Protein AF-A0A193SN94-F1 (afdb_monomer_lite)

Organism: NCBI:txid1583341

Sequence (59 aa):
MLFISSPSLNTARNSPASRVALLVCKVFGMQEELGYYRAHLPLDAEPAYSEWLQRVSQS

Radius of gyration: 12.87 Å; chains: 1; bounding box: 41×27×23 Å

Foldseek 3Di:
DDPPPDDPPQCVCLDPVVVVVLLVCLVVVVLVVLVVCLVPPDPPHDPVSNVVSVVSSPD

Secondary structure (DSSP, 8-state):
-----PPPHHHHHTSHHHHHHHHHHHHTT-HHHHHHHHHT--TT--HHHHHHHHHHH--

Structure (mmCIF, N/CA/C/O backbone):
data_AF-A0A193SN94-F1
#
_entry.id   AF-A0A193SN94-F1
#
loop_
_atom_site.group_PDB
_atom_site.id
_atom_site.type_symbol
_atom_site.label_atom_id
_atom_site.label_alt_id
_atom_site.label_comp_id
_atom_site.label_asym_id
_atom_site.label_entity_id
_atom_site.label_seq_id
_atom_site.pdbx_PDB_ins_code
_atom_site.Cartn_x
_atom_site.Cartn_y
_atom_site.Cartn_z
_atom_site.occupancy
_atom_site.B_iso_or_equiv
_atom_site.auth_seq_id
_atom_site.auth_comp_id
_atom_site.auth_asym_id
_atom_site.auth_atom_id
_atom_site.pdbx_PDB_model_num
ATOM 1 N N . MET A 1 1 ? 30.068 -18.339 -8.396 1.00 35.69 1 MET A N 1
ATOM 2 C CA . MET A 1 1 ? 29.639 -17.166 -7.606 1.00 35.69 1 MET A CA 1
ATOM 3 C C . MET A 1 1 ? 28.233 -16.819 -8.077 1.00 35.69 1 MET A C 1
ATOM 5 O O . MET A 1 1 ? 28.086 -16.400 -9.216 1.00 35.69 1 MET A O 1
ATOM 9 N N . LEU A 1 2 ? 27.197 -17.144 -7.299 1.00 48.28 2 LEU A N 1
ATOM 10 C CA . LEU A 1 2 ? 25.811 -16.816 -7.653 1.00 48.28 2 LEU A CA 1
ATOM 11 C C . LEU A 1 2 ? 25.563 -15.364 -7.239 1.00 48.28 2 LEU A C 1
ATOM 13 O O . LEU A 1 2 ? 25.490 -15.067 -6.050 1.00 48.28 2 LEU A O 1
ATOM 17 N N . PHE A 1 3 ? 25.491 -14.463 -8.217 1.00 45.81 3 PHE A N 1
ATOM 18 C CA . PHE A 1 3 ? 25.028 -13.098 -7.997 1.00 45.81 3 PHE A CA 1
ATOM 19 C C . PHE A 1 3 ? 23.525 -13.168 -7.748 1.00 45.81 3 PHE A C 1
ATOM 21 O O . PHE A 1 3 ? 22.729 -13.220 -8.682 1.00 45.81 3 PHE A O 1
ATOM 28 N N . ILE A 1 4 ? 23.131 -13.243 -6.479 1.00 50.41 4 ILE A N 1
ATOM 29 C CA . ILE A 1 4 ? 21.743 -12.997 -6.108 1.00 50.41 4 ILE A CA 1
ATOM 30 C C . ILE A 1 4 ? 21.566 -11.494 -6.289 1.00 50.41 4 ILE A C 1
ATOM 32 O O . ILE A 1 4 ? 21.993 -10.713 -5.441 1.00 50.41 4 ILE A O 1
ATOM 36 N N . SER A 1 5 ? 21.040 -11.082 -7.443 1.00 50.34 5 SER A N 1
ATOM 37 C CA . SER A 1 5 ? 20.589 -9.711 -7.652 1.00 50.34 5 SER A CA 1
ATOM 38 C C . SER A 1 5 ? 19.595 -9.408 -6.542 1.00 50.34 5 SER A C 1
ATOM 40 O O . SER A 1 5 ? 18.483 -9.937 -6.557 1.00 50.34 5 SER A O 1
ATOM 42 N N . SER A 1 6 ? 20.018 -8.634 -5.542 1.00 53.28 6 SER A N 1
ATOM 43 C CA . SER A 1 6 ? 19.130 -8.166 -4.487 1.00 53.28 6 SER A CA 1
ATOM 44 C C . SER A 1 6 ? 17.911 -7.559 -5.175 1.00 53.28 6 SER A C 1
ATOM 46 O O . SER A 1 6 ? 18.099 -6.646 -5.989 1.00 53.28 6 SER A O 1
ATOM 48 N N . PRO A 1 7 ? 16.685 -8.063 -4.934 1.00 56.19 7 PRO A N 1
ATOM 49 C CA . PRO A 1 7 ? 15.509 -7.395 -5.456 1.00 56.19 7 PRO A CA 1
ATOM 50 C C . PRO A 1 7 ? 15.600 -5.956 -4.966 1.00 56.19 7 PRO A C 1
ATOM 52 O O . PRO A 1 7 ? 15.812 -5.714 -3.774 1.00 56.19 7 PRO A O 1
ATOM 55 N N . SER A 1 8 ? 15.541 -5.004 -5.896 1.00 59.94 8 SER A N 1
ATOM 56 C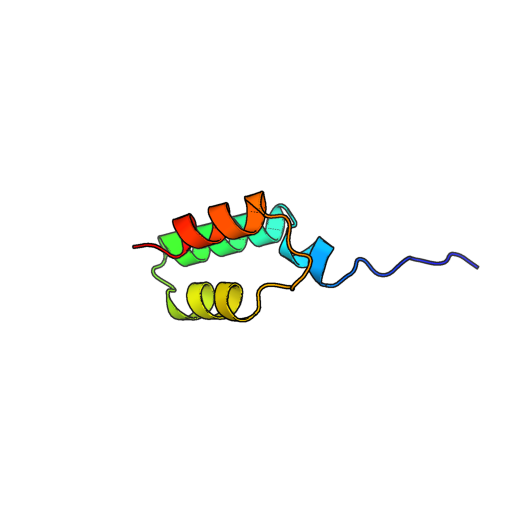 CA . SER A 1 8 ? 15.528 -3.601 -5.513 1.00 59.94 8 SER A CA 1
ATOM 57 C C . SER A 1 8 ? 14.395 -3.411 -4.502 1.00 59.94 8 SER A C 1
ATOM 59 O O . SER A 1 8 ? 13.362 -4.086 -4.566 1.00 59.94 8 SER A O 1
ATOM 61 N N . LEU A 1 9 ? 14.582 -2.506 -3.540 1.00 59.00 9 LEU A N 1
ATOM 62 C CA . LEU A 1 9 ? 13.569 -2.198 -2.521 1.00 59.00 9 LEU A CA 1
ATOM 63 C C . LEU A 1 9 ? 12.183 -1.919 -3.158 1.00 59.00 9 LEU A C 1
ATOM 65 O O . LEU A 1 9 ? 11.137 -2.166 -2.560 1.00 59.00 9 LEU A O 1
ATOM 69 N N . ASN A 1 10 ? 12.204 -1.462 -4.412 1.00 57.00 10 ASN A N 1
ATOM 70 C CA . ASN A 1 10 ? 11.080 -1.318 -5.327 1.00 57.00 10 ASN A CA 1
ATOM 71 C C . ASN A 1 10 ? 10.301 -2.599 -5.632 1.00 57.00 10 ASN A C 1
ATOM 73 O O . ASN A 1 10 ? 9.082 -2.631 -5.461 1.00 57.00 10 ASN A O 1
ATOM 77 N N . THR A 1 11 ? 10.983 -3.664 -6.056 1.00 57.53 11 THR A N 1
ATOM 78 C CA . THR A 1 11 ? 10.350 -4.949 -6.386 1.00 57.53 11 THR A CA 1
ATOM 79 C C . THR A 1 11 ? 9.650 -5.544 -5.168 1.00 57.53 11 THR A C 1
ATOM 81 O O . THR A 1 11 ? 8.551 -6.084 -5.284 1.00 57.53 11 THR A O 1
ATOM 84 N N . ALA A 1 12 ? 10.249 -5.398 -3.982 1.00 60.00 12 ALA A N 1
ATOM 85 C CA . ALA A 1 12 ? 9.629 -5.832 -2.735 1.00 60.00 12 ALA A CA 1
ATOM 86 C C . ALA A 1 12 ? 8.355 -5.026 -2.430 1.00 60.00 12 ALA A C 1
ATOM 88 O O . ALA A 1 12 ? 7.337 -5.619 -2.090 1.00 60.00 12 ALA A O 1
ATOM 89 N N . ARG A 1 13 ? 8.374 -3.701 -2.622 1.00 66.50 13 ARG A N 1
ATOM 90 C CA . ARG A 1 13 ? 7.232 -2.811 -2.340 1.00 66.50 13 ARG A CA 1
ATOM 91 C C . ARG A 1 13 ? 6.049 -2.952 -3.288 1.00 66.50 13 ARG A C 1
ATOM 93 O O . ARG A 1 13 ? 4.921 -2.787 -2.841 1.00 66.50 13 ARG A O 1
ATOM 100 N N . ASN A 1 14 ? 6.276 -3.274 -4.558 1.00 71.19 14 ASN A N 1
ATOM 101 C CA . ASN A 1 14 ? 5.201 -3.572 -5.513 1.00 71.19 14 ASN A CA 1
ATOM 102 C C . ASN A 1 14 ? 4.839 -5.075 -5.549 1.00 71.19 14 ASN A C 1
ATOM 104 O O . ASN A 1 14 ? 4.095 -5.528 -6.420 1.00 71.19 14 ASN A O 1
ATOM 108 N N . SER A 1 15 ? 5.360 -5.876 -4.614 1.00 79.12 15 SER A N 1
ATOM 109 C CA . SER A 1 15 ? 5.057 -7.306 -4.550 1.00 79.12 15 SER A CA 1
ATOM 110 C C . SER A 1 15 ? 3.583 -7.571 -4.192 1.00 79.12 15 SER A C 1
ATOM 112 O O . SER A 1 15 ? 2.934 -6.740 -3.543 1.00 79.12 15 SER A O 1
ATOM 114 N N . PRO A 1 16 ? 3.037 -8.754 -4.539 1.00 82.69 16 PRO A N 1
ATOM 115 C CA . PRO A 1 16 ? 1.699 -9.159 -4.106 1.00 82.69 16 PRO A CA 1
ATOM 116 C C . PRO A 1 16 ? 1.508 -9.079 -2.584 1.00 82.69 16 PRO A C 1
ATOM 118 O O . PRO A 1 16 ? 0.463 -8.632 -2.122 1.00 82.69 16 PRO A O 1
ATOM 121 N N . ALA A 1 17 ? 2.531 -9.444 -1.804 1.00 84.94 17 ALA A N 1
ATOM 122 C CA . ALA A 1 17 ? 2.479 -9.396 -0.344 1.00 84.94 17 ALA A CA 1
ATOM 123 C C . ALA A 1 17 ? 2.331 -7.959 0.182 1.00 84.94 17 ALA A C 1
ATOM 125 O O . ALA A 1 17 ? 1.489 -7.697 1.040 1.00 84.94 17 ALA A O 1
ATOM 126 N N . SER A 1 18 ? 3.088 -7.010 -0.373 1.00 83.25 18 SER A N 1
ATOM 127 C CA . SER A 1 18 ? 2.978 -5.595 0.001 1.00 83.25 18 SER A CA 1
ATOM 128 C C . SER A 1 18 ? 1.622 -5.002 -0.371 1.00 83.25 18 SER A C 1
ATOM 130 O O . SER A 1 18 ? 1.049 -4.245 0.410 1.00 83.25 18 SER A O 1
ATOM 132 N N . ARG A 1 19 ? 1.052 -5.402 -1.514 1.00 87.75 19 ARG A N 1
ATOM 133 C CA . ARG A 1 19 ? -0.303 -4.989 -1.900 1.00 87.75 19 ARG A CA 1
ATOM 134 C C . ARG A 1 19 ? -1.357 -5.490 -0.911 1.00 87.75 19 ARG A C 1
ATOM 136 O O . ARG A 1 19 ? -2.241 -4.725 -0.536 1.00 87.75 19 ARG A O 1
ATOM 143 N N . VAL A 1 20 ? -1.240 -6.735 -0.445 1.00 89.75 20 VAL A N 1
ATOM 144 C CA . VAL A 1 20 ? -2.132 -7.292 0.588 1.00 89.75 20 VAL A CA 1
ATOM 145 C C . VAL A 1 20 ? -1.973 -6.546 1.914 1.00 89.75 20 VAL A C 1
ATOM 147 O O . VAL A 1 20 ? -2.978 -6.162 2.506 1.00 89.75 20 VAL A O 1
ATOM 150 N N . ALA A 1 21 ? -0.742 -6.275 2.353 1.00 89.56 21 ALA A N 1
ATOM 151 C CA . ALA A 1 21 ? -0.489 -5.539 3.594 1.00 89.56 21 ALA A CA 1
ATOM 152 C C . ALA A 1 21 ? -1.153 -4.150 3.595 1.00 89.56 21 ALA A C 1
ATOM 154 O O . ALA A 1 21 ? -1.763 -3.748 4.583 1.00 89.56 21 ALA A O 1
ATOM 155 N N . LEU A 1 22 ? -1.107 -3.443 2.464 1.00 90.81 22 LEU A N 1
ATOM 156 C CA . LEU A 1 22 ? -1.754 -2.140 2.300 1.00 90.81 22 LEU A CA 1
ATOM 157 C C . LEU A 1 22 ? -3.286 -2.224 2.319 1.00 90.81 22 LEU A C 1
ATOM 159 O O . LEU A 1 22 ? -3.944 -1.352 2.885 1.00 90.81 22 LEU A O 1
ATOM 163 N N . LEU A 1 23 ? -3.871 -3.280 1.747 1.00 92.75 23 LEU A N 1
ATOM 164 C CA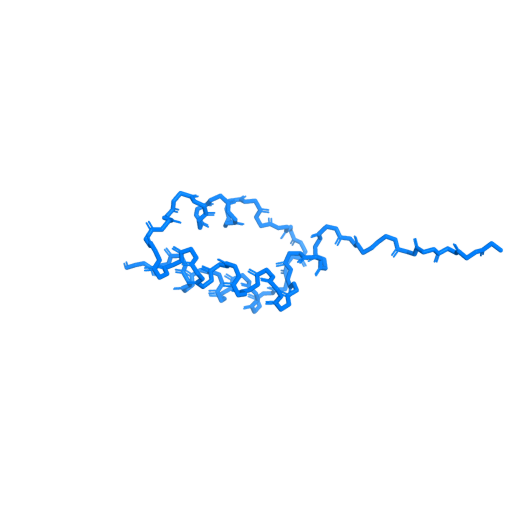 . LEU A 1 23 ? -5.315 -3.516 1.848 1.00 92.75 23 LEU A CA 1
ATOM 165 C C . LEU A 1 23 ? -5.738 -3.811 3.291 1.00 92.75 23 LEU A C 1
ATOM 167 O O . LEU A 1 23 ? -6.760 -3.295 3.736 1.00 92.75 23 LEU A O 1
ATOM 171 N N . VAL A 1 24 ? -4.937 -4.578 4.036 1.00 93.06 24 VAL A N 1
ATOM 172 C CA . VAL A 1 24 ? -5.152 -4.815 5.471 1.00 93.06 24 VAL A CA 1
ATOM 173 C C . VAL A 1 24 ? -5.109 -3.491 6.236 1.00 93.06 24 VAL A C 1
ATOM 175 O O . VAL A 1 24 ? -6.054 -3.187 6.958 1.00 93.06 24 VAL A O 1
ATOM 178 N N . CYS A 1 25 ? -4.094 -2.652 6.003 1.00 91.88 25 CYS A N 1
ATOM 179 C CA . CYS A 1 25 ? -4.012 -1.319 6.612 1.00 91.88 25 CYS A CA 1
ATOM 180 C C . CYS A 1 25 ? -5.280 -0.491 6.347 1.00 91.88 25 CYS A C 1
ATOM 182 O O . CYS A 1 25 ? -5.830 0.104 7.272 1.00 91.88 25 CYS A O 1
ATOM 184 N N . LYS A 1 26 ? -5.795 -0.505 5.107 1.00 91.75 26 LYS A N 1
ATOM 185 C CA . LYS A 1 26 ? -7.050 0.177 4.753 1.00 91.75 26 LYS A CA 1
ATOM 186 C C . LYS A 1 26 ? -8.246 -0.360 5.540 1.00 91.75 26 LYS A C 1
ATOM 188 O O . LYS A 1 26 ? -9.005 0.434 6.086 1.00 91.75 26 LYS A O 1
ATOM 193 N N . VAL A 1 27 ? -8.411 -1.682 5.615 1.00 94.12 27 VAL A N 1
ATOM 194 C CA . VAL A 1 27 ? -9.527 -2.323 6.339 1.00 94.12 27 VAL A CA 1
ATOM 195 C C . VAL A 1 27 ? -9.515 -1.964 7.826 1.00 94.12 27 VAL A C 1
ATOM 197 O O . VAL A 1 27 ? -10.574 -1.754 8.409 1.00 94.12 27 VAL A O 1
ATOM 200 N N . PHE A 1 28 ? -8.331 -1.841 8.426 1.00 94.25 28 PHE A N 1
ATOM 201 C CA . PHE A 1 28 ? -8.172 -1.471 9.834 1.00 94.25 28 PHE A CA 1
ATOM 202 C C . PHE A 1 28 ? -8.083 0.045 10.081 1.00 94.25 28 PHE A C 1
ATOM 204 O O . PHE A 1 28 ? -7.885 0.461 11.219 1.00 94.25 28 PHE A O 1
ATOM 211 N N . GLY A 1 29 ? -8.243 0.883 9.051 1.00 91.50 29 GLY A N 1
ATOM 212 C CA . GLY A 1 29 ? -8.221 2.342 9.198 1.00 91.50 29 GLY A CA 1
ATOM 213 C C . GLY A 1 29 ? -6.844 2.929 9.533 1.00 91.50 29 GLY A C 1
ATOM 214 O O . GLY A 1 29 ? -6.766 4.033 10.067 1.00 91.50 29 GLY A O 1
ATOM 215 N N . MET A 1 30 ? -5.758 2.224 9.210 1.00 93.44 30 MET A N 1
ATOM 216 C CA . MET A 1 30 ? -4.372 2.639 9.466 1.00 93.44 30 MET A CA 1
ATOM 217 C C . MET A 1 30 ? -3.903 3.685 8.439 1.00 93.44 30 MET A C 1
ATOM 219 O O . MET A 1 30 ? -3.081 3.415 7.560 1.00 93.44 30 MET A O 1
ATOM 223 N N . GLN A 1 31 ? -4.478 4.888 8.507 1.00 89.94 31 GLN A N 1
ATOM 224 C CA . GLN A 1 31 ? -4.215 5.967 7.544 1.00 89.94 31 GLN A CA 1
ATOM 225 C C . GLN A 1 31 ? -2.778 6.498 7.610 1.00 89.94 31 GLN A C 1
ATOM 227 O O . GLN A 1 31 ? -2.245 6.935 6.591 1.00 89.94 31 GLN A O 1
ATOM 232 N N . GLU A 1 32 ? -2.144 6.441 8.783 1.00 90.25 32 GLU A N 1
ATOM 233 C CA . GLU A 1 32 ? -0.754 6.864 8.969 1.00 90.25 32 GLU A CA 1
ATOM 234 C C . GLU A 1 32 ? 0.205 5.981 8.158 1.00 90.25 32 GLU A C 1
ATOM 236 O O . GLU A 1 32 ? 0.971 6.499 7.343 1.00 90.25 32 GLU A O 1
ATOM 241 N N . GLU A 1 33 ? 0.090 4.654 8.265 1.00 88.75 33 GLU A N 1
ATOM 242 C CA . GLU A 1 33 ? 0.851 3.711 7.442 1.00 88.75 33 GLU A CA 1
ATOM 243 C C . GLU A 1 33 ? 0.588 3.904 5.946 1.00 88.75 33 GLU A C 1
ATOM 245 O O . GLU A 1 33 ? 1.531 3.930 5.150 1.00 88.75 33 GLU A O 1
ATOM 250 N N . LEU A 1 34 ? -0.671 4.080 5.533 1.00 89.12 34 LEU A N 1
ATOM 251 C CA . LEU A 1 34 ? -0.995 4.333 4.123 1.00 89.12 34 LEU A CA 1
ATOM 252 C C . LEU A 1 34 ? -0.350 5.632 3.614 1.00 89.12 34 LEU A C 1
ATOM 254 O O . LEU A 1 34 ? 0.200 5.662 2.506 1.00 89.12 34 LEU A O 1
ATOM 258 N N . GLY A 1 35 ? -0.367 6.684 4.435 1.00 88.69 35 GLY A N 1
ATOM 259 C CA . GLY A 1 35 ? 0.306 7.952 4.165 1.00 88.69 35 GLY A CA 1
ATOM 260 C C . GLY A 1 35 ? 1.821 7.790 4.065 1.00 88.69 35 GLY A C 1
ATOM 261 O O . GLY A 1 35 ? 2.428 8.297 3.119 1.00 88.69 35 GLY A O 1
ATOM 262 N N . TYR A 1 36 ? 2.425 7.015 4.968 1.00 88.38 36 TYR A N 1
ATOM 263 C CA . TYR A 1 36 ? 3.850 6.699 4.942 1.00 88.38 36 TYR A CA 1
ATOM 264 C C . TYR A 1 36 ? 4.244 5.997 3.638 1.00 88.38 36 TYR A C 1
ATOM 266 O O . TYR A 1 36 ? 5.185 6.423 2.963 1.00 88.38 36 TYR A O 1
ATOM 274 N N . TYR A 1 37 ? 3.502 4.965 3.231 1.00 84.94 37 TYR A N 1
ATOM 275 C CA . TYR A 1 37 ? 3.779 4.246 1.986 1.00 84.94 37 TYR A CA 1
ATOM 276 C C . TYR A 1 37 ? 3.672 5.142 0.753 1.00 84.94 37 TYR A C 1
ATOM 278 O O . TYR A 1 37 ? 4.498 5.019 -0.154 1.00 84.94 37 TYR A O 1
ATOM 286 N N . ARG A 1 38 ? 2.702 6.063 0.734 1.00 85.00 38 ARG A N 1
ATOM 287 C CA . ARG A 1 38 ? 2.524 7.028 -0.355 1.00 85.00 38 ARG A CA 1
ATOM 288 C C . ARG A 1 38 ? 3.625 8.085 -0.388 1.00 85.00 38 ARG A C 1
ATOM 290 O O . ARG A 1 38 ? 4.136 8.381 -1.461 1.00 85.00 38 ARG A O 1
ATOM 297 N N . ALA A 1 39 ? 3.999 8.647 0.760 1.00 86.69 39 ALA A N 1
ATOM 298 C CA . ALA A 1 39 ? 5.038 9.676 0.848 1.00 86.69 39 ALA A CA 1
ATOM 299 C C . ALA A 1 39 ? 6.415 9.143 0.440 1.00 86.69 39 ALA A C 1
ATOM 301 O O . ALA A 1 39 ? 7.237 9.868 -0.111 1.00 86.69 39 ALA A O 1
ATOM 302 N N . HIS A 1 40 ? 6.646 7.856 0.682 1.00 84.50 40 HIS A N 1
ATOM 303 C CA . HIS A 1 40 ? 7.905 7.204 0.370 1.00 84.50 40 HIS A CA 1
ATOM 304 C C . HIS A 1 40 ? 7.838 6.440 -0.952 1.00 84.50 40 HIS A C 1
ATOM 306 O O . HIS A 1 40 ? 8.638 5.525 -1.129 1.00 84.50 40 HIS A O 1
ATOM 312 N N . LEU A 1 41 ? 6.895 6.736 -1.854 1.00 79.62 41 LEU A N 1
ATOM 313 C CA . LEU A 1 41 ? 6.825 6.034 -3.130 1.00 79.62 41 LEU A CA 1
ATOM 314 C C . LEU A 1 41 ? 8.152 6.197 -3.894 1.00 79.62 41 LEU A C 1
ATOM 316 O O . LEU A 1 41 ? 8.658 7.314 -4.003 1.00 79.62 41 LEU A O 1
ATOM 320 N N . PRO A 1 42 ? 8.736 5.112 -4.414 1.00 73.69 42 PRO A N 1
ATOM 321 C CA . PRO A 1 42 ? 9.939 5.217 -5.227 1.00 73.69 42 PRO A CA 1
ATOM 322 C C . PRO A 1 42 ? 9.682 6.005 -6.520 1.00 73.69 42 PRO A C 1
ATOM 324 O O . PRO A 1 42 ? 8.594 5.932 -7.087 1.00 73.69 42 PRO A O 1
ATOM 327 N N . LEU A 1 43 ? 10.685 6.750 -6.991 1.00 72.25 43 LEU A N 1
ATOM 328 C CA . LEU A 1 43 ? 10.589 7.605 -8.189 1.00 72.25 43 LEU A CA 1
ATOM 329 C C . LEU A 1 43 ? 10.337 6.817 -9.485 1.00 72.25 43 LEU A C 1
ATOM 331 O O . LEU A 1 43 ? 9.767 7.345 -10.432 1.00 72.25 43 LEU A O 1
ATOM 335 N N . ASP A 1 44 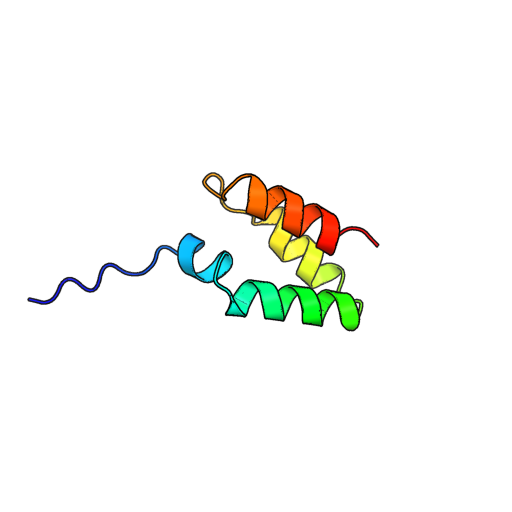? 10.762 5.561 -9.512 1.00 77.38 44 ASP A N 1
ATOM 336 C CA . ASP A 1 44 ? 10.604 4.573 -10.580 1.00 77.38 44 ASP A CA 1
ATOM 337 C C . ASP A 1 44 ? 9.396 3.647 -10.361 1.00 77.38 44 ASP A C 1
ATOM 339 O O . ASP A 1 44 ? 9.263 2.629 -11.040 1.00 77.38 44 ASP A O 1
ATOM 343 N N . ALA A 1 45 ? 8.516 3.961 -9.406 1.00 76.00 45 ALA A N 1
ATOM 344 C CA . ALA A 1 45 ? 7.313 3.175 -9.192 1.00 76.00 45 ALA A CA 1
ATOM 345 C C . ALA A 1 45 ? 6.428 3.190 -10.444 1.00 76.00 45 ALA A C 1
ATOM 347 O O . ALA A 1 45 ? 6.104 4.245 -10.994 1.00 76.00 45 ALA A O 1
ATOM 348 N N . GLU A 1 46 ? 5.991 1.998 -10.847 1.00 83.44 46 GLU A N 1
ATOM 349 C CA . GLU A 1 46 ? 5.068 1.818 -11.963 1.00 83.44 46 GLU A CA 1
ATOM 350 C C . GLU A 1 46 ? 3.844 2.742 -11.821 1.00 83.44 46 GLU A C 1
ATOM 352 O O . GLU A 1 46 ? 3.194 2.721 -10.767 1.00 83.44 46 GLU A O 1
ATOM 357 N N . PRO A 1 47 ? 3.457 3.503 -12.863 1.00 85.12 47 PRO A N 1
ATOM 358 C CA . PRO A 1 47 ? 2.337 4.444 -12.791 1.00 85.12 47 PRO A CA 1
ATOM 359 C C . PRO A 1 47 ? 1.044 3.794 -12.282 1.00 85.12 47 PRO A C 1
ATOM 361 O O . PRO A 1 47 ? 0.348 4.344 -11.429 1.00 85.12 47 PRO A O 1
ATO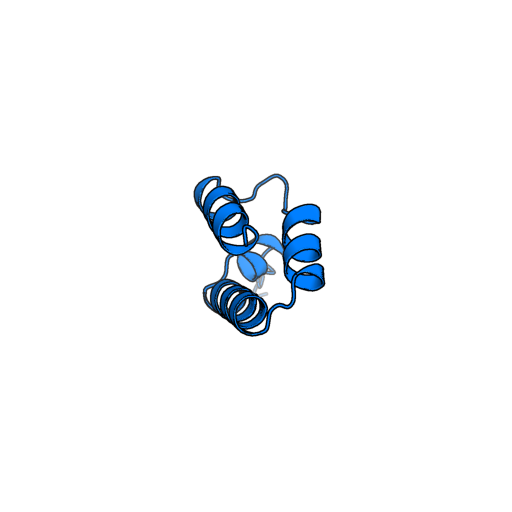M 364 N N . ALA A 1 48 ? 0.776 2.561 -12.721 1.00 87.00 48 ALA A N 1
ATOM 365 C CA . ALA A 1 48 ? -0.380 1.783 -12.286 1.00 87.00 48 ALA A CA 1
ATOM 366 C C . ALA A 1 48 ? -0.351 1.443 -10.783 1.00 87.00 48 ALA A C 1
ATOM 368 O O . ALA A 1 48 ? -1.402 1.349 -10.144 1.00 87.00 48 ALA A O 1
ATOM 369 N N . TYR A 1 49 ? 0.838 1.249 -10.202 1.00 85.81 49 TYR A N 1
ATOM 370 C CA . TYR A 1 49 ? 0.992 1.024 -8.765 1.00 85.81 49 TYR A CA 1
ATOM 371 C C . TYR A 1 49 ? 0.740 2.311 -7.975 1.00 85.81 49 TYR A C 1
ATOM 373 O O . 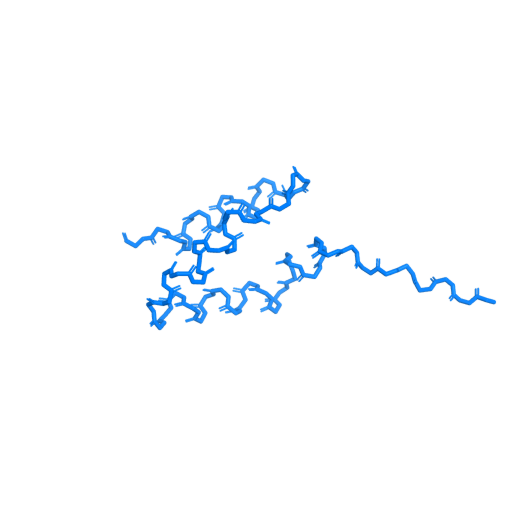TYR A 1 49 ? 0.015 2.281 -6.980 1.00 85.81 49 TYR A O 1
ATOM 381 N N . SER A 1 50 ? 1.254 3.443 -8.456 1.00 86.69 50 SER A N 1
ATOM 382 C CA . SER A 1 50 ? 1.026 4.769 -7.871 1.00 86.69 50 SER A CA 1
ATOM 383 C C . SER A 1 50 ? -0.463 5.133 -7.837 1.00 86.69 50 SER A C 1
ATOM 385 O O . SER A 1 50 ? -0.994 5.497 -6.786 1.00 86.69 50 SER A O 1
ATOM 387 N N . GLU A 1 51 ? -1.171 4.958 -8.957 1.00 89.94 51 GLU A N 1
ATOM 388 C CA . GLU A 1 51 ? -2.619 5.199 -9.055 1.00 89.94 51 GLU A CA 1
ATOM 389 C C . GLU A 1 51 ? -3.440 4.250 -8.175 1.00 89.94 51 GLU A C 1
ATOM 391 O O . GLU A 1 51 ? -4.449 4.632 -7.574 1.00 89.94 51 GLU A O 1
ATOM 396 N N . TRP A 1 52 ? -3.036 2.981 -8.107 1.00 91.12 52 TRP A N 1
ATOM 397 C CA . TRP A 1 52 ? -3.657 2.019 -7.206 1.00 91.12 52 TRP A CA 1
ATOM 398 C C . TRP A 1 52 ? -3.471 2.431 -5.741 1.00 91.12 52 TRP A C 1
ATOM 400 O O . TRP A 1 52 ? -4.462 2.494 -5.012 1.00 91.12 52 TRP A O 1
ATOM 410 N N . LEU A 1 53 ? -2.252 2.791 -5.322 1.00 89.62 53 LEU A N 1
ATOM 411 C CA . LEU A 1 53 ? -1.992 3.207 -3.944 1.00 89.62 53 LEU A CA 1
ATOM 412 C C . LEU A 1 53 ? -2.757 4.484 -3.596 1.00 89.62 53 LEU A C 1
ATOM 414 O O . LEU A 1 53 ? -3.302 4.586 -2.498 1.00 89.62 53 LEU A O 1
ATOM 418 N N . GLN A 1 54 ? -2.869 5.426 -4.536 1.00 89.81 54 GLN A N 1
ATOM 419 C CA . GLN A 1 54 ? -3.674 6.626 -4.341 1.00 89.81 54 GLN A CA 1
ATOM 420 C C . GLN A 1 54 ? -5.128 6.266 -4.001 1.00 89.81 54 GLN A C 1
ATOM 422 O O . GLN A 1 54 ? -5.641 6.758 -3.000 1.00 89.81 54 GLN A O 1
ATOM 427 N N . ARG A 1 55 ? -5.760 5.346 -4.745 1.00 90.31 55 ARG A N 1
ATOM 428 C CA . ARG A 1 55 ? -7.129 4.865 -4.461 1.00 90.31 55 ARG A CA 1
ATOM 429 C C . ARG A 1 55 ? -7.248 4.113 -3.135 1.00 90.31 55 ARG A C 1
ATOM 431 O O . ARG A 1 55 ? -8.271 4.199 -2.461 1.00 90.31 55 ARG A O 1
ATOM 438 N N . VAL A 1 56 ? -6.220 3.362 -2.745 1.00 89.00 56 VAL A N 1
ATOM 439 C CA . VAL A 1 56 ? -6.196 2.675 -1.444 1.00 89.00 56 VAL A CA 1
ATOM 440 C C . VAL A 1 56 ? -6.105 3.691 -0.304 1.00 89.00 56 VAL A C 1
ATOM 442 O O . VAL A 1 56 ? -6.872 3.577 0.645 1.00 89.00 56 VAL A O 1
ATOM 445 N N . SER A 1 57 ? -5.253 4.709 -0.441 1.00 85.19 57 SER A N 1
ATOM 446 C CA . SER A 1 57 ? -5.061 5.780 0.550 1.00 85.19 57 SER A CA 1
ATOM 447 C C . SER A 1 57 ? -6.203 6.800 0.617 1.00 85.19 57 SER A C 1
ATOM 449 O O . SER A 1 57 ? -6.289 7.563 1.572 1.00 85.19 57 SER A O 1
ATOM 451 N N . GLN A 1 58 ? -7.072 6.842 -0.394 1.00 81.50 58 GLN A N 1
ATOM 452 C CA . GLN A 1 58 ? -8.294 7.639 -0.362 1.00 81.50 58 GLN A CA 1
ATOM 453 C C . GLN A 1 58 ? -9.346 6.925 0.497 1.00 81.50 58 GLN A C 1
ATOM 455 O O . GLN A 1 58 ? -9.636 5.739 0.285 1.00 81.50 58 GLN A O 1
ATOM 460 N N . SER A 1 59 ? -9.878 7.663 1.470 1.00 60.91 59 SER A N 1
ATOM 461 C CA . 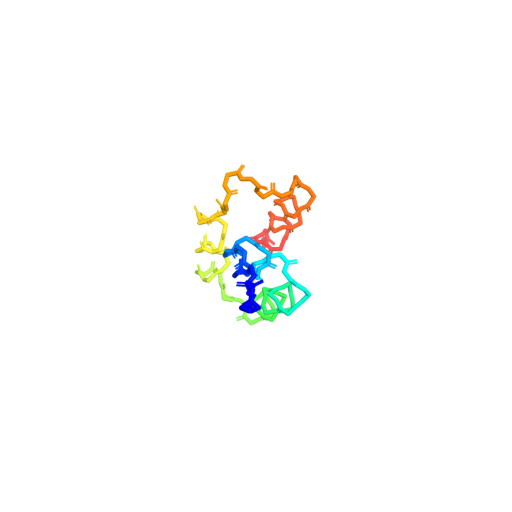SER A 1 59 ? -10.978 7.267 2.354 1.00 60.91 59 SER A CA 1
ATOM 462 C C . SER A 1 59 ? -12.185 8.145 2.081 1.00 60.91 59 SER A C 1
ATOM 464 O O . SER A 1 59 ? -11.967 9.369 1.933 1.00 60.91 59 SER A O 1
#

pLDDT: mean 78.85, std 15.0, range [35.69, 94.25]